Protein AF-A0AB39HQ06-F1 (afdb_monomer_lite)

Organism: NCBI:txid3231488

pLDDT: mean 71.56, std 18.42, range [23.5, 89.12]

InterPro domains:
  IPR003961 Fibronectin type III [cd00063] (43-70)
  IPR013783 Immunoglobulin-like fold [G3DSA:2.60.40.10] (14-76)
  IPR036116 Fibronectin type III superfamily [SSF49265] (37-71)

Foldseek 3Di:
DPPPCQDDQDDWDWDDDQFKIKTFGDDPQFQKKWKDKPNDIDMDRDRMDMDGGHHGPDDIDMDMGTHGVPNPDPPDDD

Secondary structure (DSSP, 8-state):
-----------EEEEEETTEEEEEE--TT-SEEEEEETTEEEEESSSEEEEE-PPTT----EEEEEE-TTTT------

Sequence (78 aa):
MLDLMIPVLANIIVEATPQKVVLGFSDNKYVKYEISIDNQSYSSSDNHIVIDGLMPGTTYKAQVQAYKEGSLYPSNAV

Structure (mmCIF, N/CA/C/O backbone):
data_AF-A0AB39HQ06-F1
#
_entry.id   AF-A0AB39HQ06-F1
#
loop_
_atom_site.group_PDB
_atom_site.id
_atom_site.type_symbol
_atom_site.label_atom_id
_atom_site.label_alt_id
_atom_site.label_comp_id
_atom_site.label_asym_id
_atom_site.label_entity_id
_atom_site.label_seq_id
_atom_site.pdbx_PDB_ins_code
_atom_site.Cartn_x
_atom_site.Cartn_y
_atom_site.Cartn_z
_atom_site.occupancy
_atom_site.B_iso_or_equiv
_atom_site.auth_seq_id
_atom_site.auth_comp_id
_atom_site.auth_asym_id
_atom_site.auth_atom_id
_atom_site.pdbx_PDB_model_num
ATOM 1 N N . MET A 1 1 ? 21.624 15.851 -13.272 1.00 32.16 1 MET A N 1
ATOM 2 C CA . MET A 1 1 ? 20.568 16.125 -12.280 1.00 32.16 1 MET A CA 1
ATOM 3 C C . MET A 1 1 ? 19.538 15.028 -12.465 1.00 32.16 1 MET A C 1
ATOM 5 O O . MET A 1 1 ? 18.953 14.962 -13.536 1.00 32.16 1 MET A O 1
ATOM 9 N N . LEU A 1 2 ? 19.476 14.063 -11.546 1.00 23.50 2 LEU A N 1
ATOM 10 C CA . LEU A 1 2 ? 18.514 12.966 -11.631 1.00 23.50 2 LEU A CA 1
ATOM 11 C C . LEU A 1 2 ? 17.210 13.493 -11.030 1.00 23.50 2 LEU A C 1
ATOM 13 O O . LEU A 1 2 ? 17.107 13.613 -9.812 1.00 23.50 2 LEU A O 1
ATOM 17 N N . ASP A 1 3 ? 16.268 13.888 -11.881 1.00 25.62 3 ASP A N 1
ATOM 18 C CA . ASP A 1 3 ? 14.938 14.279 -11.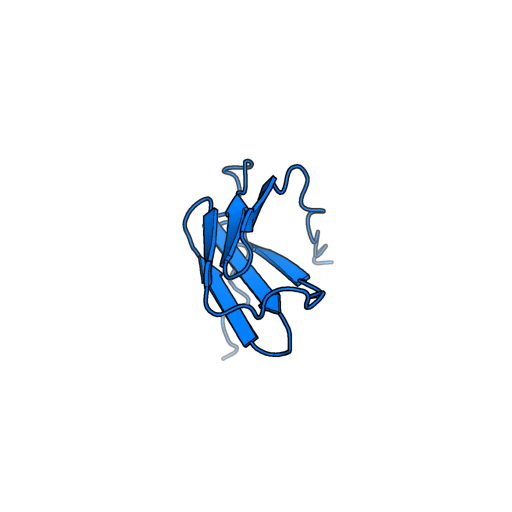426 1.00 25.62 3 ASP A CA 1
ATOM 19 C C . ASP A 1 3 ? 14.220 13.026 -10.928 1.00 25.62 3 ASP A C 1
ATOM 21 O O . ASP A 1 3 ? 13.737 12.198 -11.703 1.00 25.62 3 ASP A O 1
ATOM 25 N N . LEU A 1 4 ? 14.181 12.864 -9.606 1.00 27.14 4 LEU A N 1
ATOM 26 C CA . LEU A 1 4 ? 13.368 11.852 -8.949 1.00 27.14 4 LEU A CA 1
ATOM 27 C C . LEU A 1 4 ? 11.904 12.313 -9.030 1.00 27.14 4 LEU A C 1
ATOM 29 O O . LEU A 1 4 ? 11.347 12.868 -8.084 1.00 27.14 4 LEU A O 1
ATOM 33 N N . MET A 1 5 ? 11.278 12.133 -10.195 1.00 32.53 5 MET A N 1
ATOM 34 C CA . MET A 1 5 ? 9.830 12.261 -10.338 1.00 32.53 5 MET A CA 1
ATOM 35 C C . MET A 1 5 ? 9.191 11.129 -9.531 1.00 32.53 5 MET A C 1
ATOM 37 O O . MET A 1 5 ? 8.966 10.044 -10.061 1.00 32.53 5 MET A O 1
ATOM 41 N N . ILE A 1 6 ? 8.909 11.361 -8.246 1.00 43.16 6 ILE A N 1
ATOM 42 C CA . ILE A 1 6 ? 7.944 10.543 -7.510 1.00 43.16 6 ILE A CA 1
ATOM 43 C C . ILE A 1 6 ? 6.602 10.825 -8.190 1.00 43.16 6 ILE A C 1
ATOM 45 O O . ILE A 1 6 ? 6.099 11.948 -8.082 1.00 43.16 6 ILE A O 1
ATOM 49 N N . PRO A 1 7 ? 6.036 9.885 -8.961 1.00 48.06 7 PRO A N 1
ATOM 50 C CA . PRO A 1 7 ? 4.766 10.150 -9.593 1.00 48.06 7 PRO A CA 1
ATOM 51 C C . PRO A 1 7 ? 3.711 10.228 -8.495 1.00 48.06 7 PRO A C 1
ATOM 53 O O . PRO A 1 7 ? 3.583 9.314 -7.680 1.00 48.06 7 PRO A O 1
ATOM 56 N N . VAL A 1 8 ? 2.941 11.316 -8.482 1.00 50.88 8 VAL A N 1
ATOM 57 C CA . VAL A 1 8 ? 1.684 11.342 -7.736 1.00 50.88 8 VAL A CA 1
ATOM 58 C C . VAL A 1 8 ? 0.838 10.201 -8.285 1.00 50.88 8 VAL A C 1
ATOM 60 O O . VAL A 1 8 ? 0.488 10.191 -9.468 1.00 50.88 8 VAL A O 1
ATOM 63 N N . LEU A 1 9 ? 0.552 9.213 -7.440 1.00 59.03 9 LEU A N 1
ATOM 64 C CA . LEU A 1 9 ? -0.363 8.139 -7.785 1.00 59.03 9 LEU A CA 1
ATOM 65 C C . LEU A 1 9 ? -1.759 8.735 -7.948 1.00 59.03 9 LEU A C 1
ATOM 67 O O . LEU A 1 9 ? -2.436 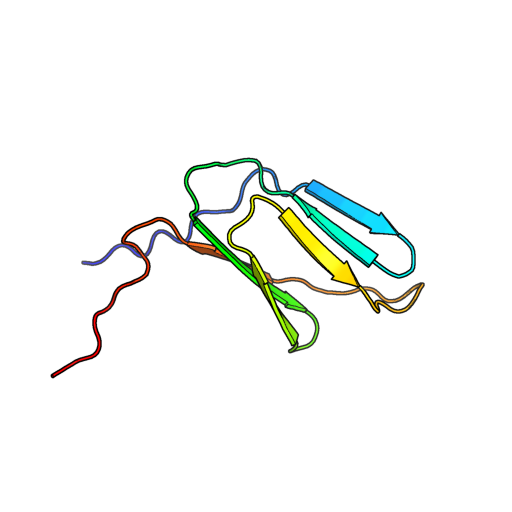9.050 -6.973 1.00 59.03 9 LEU A O 1
ATOM 71 N N . ALA A 1 10 ? -2.177 8.919 -9.195 1.00 54.66 10 ALA A N 1
ATOM 72 C CA . ALA A 1 10 ? -3.567 9.174 -9.523 1.00 54.66 10 ALA A CA 1
ATOM 73 C C . ALA A 1 10 ? -4.316 7.833 -9.579 1.00 54.66 10 ALA A C 1
ATOM 75 O O . ALA A 1 10 ? -3.764 6.841 -10.052 1.00 54.66 10 ALA A O 1
ATOM 76 N N . ASN A 1 11 ? -5.581 7.826 -9.146 1.00 67.06 11 ASN A N 1
ATOM 77 C CA . ASN A 1 11 ? -6.513 6.696 -9.291 1.00 67.06 11 ASN A CA 1
ATOM 78 C C . ASN A 1 11 ? -6.190 5.453 -8.434 1.00 67.06 11 ASN A C 1
ATOM 80 O O . ASN A 1 11 ? -6.224 4.326 -8.928 1.00 67.06 11 ASN A O 1
ATOM 84 N N . ILE A 1 12 ? -5.904 5.648 -7.141 1.00 71.25 12 ILE A N 1
ATOM 85 C CA . ILE A 1 12 ? -5.928 4.547 -6.166 1.00 71.25 12 ILE A CA 1
ATOM 86 C C . ILE A 1 12 ? -7.389 4.250 -5.816 1.00 71.25 12 ILE A C 1
ATOM 88 O O . ILE A 1 12 ? -8.106 5.133 -5.341 1.00 71.25 12 ILE A O 1
ATOM 92 N N . ILE A 1 13 ? -7.820 3.011 -6.036 1.00 78.50 13 ILE A N 1
ATOM 93 C CA . ILE A 1 13 ? -9.136 2.520 -5.614 1.00 78.50 13 ILE A CA 1
ATOM 94 C C . ILE A 1 13 ? -8.961 1.844 -4.259 1.00 78.50 13 ILE A C 1
ATOM 96 O O . ILE A 1 13 ? -8.081 1.001 -4.104 1.00 78.50 13 ILE A O 1
ATOM 100 N N . VAL A 1 14 ? -9.783 2.220 -3.280 1.00 80.62 14 VAL A N 1
ATOM 101 C CA . VAL A 1 14 ? -9.742 1.650 -1.930 1.00 80.62 14 VAL A CA 1
ATOM 102 C C . VAL A 1 14 ? -11.059 0.946 -1.654 1.00 80.62 14 VAL A C 1
ATOM 104 O O . VAL A 1 14 ? -12.101 1.591 -1.555 1.00 80.62 14 VAL A O 1
ATOM 107 N N . GLU A 1 15 ? -11.002 -0.370 -1.488 1.00 81.44 15 GLU A N 1
ATOM 108 C CA . GLU A 1 15 ? -12.140 -1.174 -1.052 1.00 81.44 15 GLU A CA 1
ATOM 109 C C . GLU A 1 15 ? -11.854 -1.729 0.340 1.00 81.44 15 GLU A C 1
ATOM 111 O O . GLU A 1 15 ? -10.992 -2.588 0.522 1.00 81.44 15 GLU A O 1
ATOM 116 N N . ALA A 1 16 ? -12.567 -1.218 1.342 1.00 77.12 16 ALA A N 1
ATOM 117 C CA . ALA A 1 16 ? -12.385 -1.616 2.729 1.00 77.12 16 ALA A CA 1
ATOM 118 C C . ALA A 1 16 ? -13.542 -2.498 3.210 1.00 77.12 16 ALA A C 1
ATOM 120 O O . ALA A 1 16 ? -14.717 -2.202 3.000 1.00 77.12 16 ALA A O 1
ATOM 121 N N . THR A 1 17 ? -13.197 -3.558 3.928 1.00 80.12 17 THR A N 1
ATOM 122 C CA . THR A 1 17 ? -14.095 -4.279 4.835 1.00 80.12 17 THR A CA 1
ATOM 123 C C . THR A 1 17 ? -13.575 -4.113 6.267 1.00 80.12 17 THR A C 1
ATOM 125 O O . THR A 1 17 ? -12.466 -3.607 6.445 1.00 80.12 17 THR A O 1
ATOM 128 N N . PRO A 1 18 ? -14.303 -4.563 7.308 1.00 77.50 18 PRO A N 1
ATOM 129 C CA . PRO A 1 18 ? -13.849 -4.401 8.688 1.00 77.50 18 PRO A CA 1
ATOM 130 C C . PRO A 1 18 ? -12.461 -4.983 8.994 1.00 77.50 18 PRO A C 1
ATOM 132 O O . PRO A 1 18 ? -11.842 -4.539 9.950 1.00 77.50 18 PRO A O 1
ATOM 135 N N . GLN A 1 19 ? -11.991 -5.971 8.222 1.00 83.38 19 GLN A N 1
ATOM 136 C CA . GLN A 1 19 ? -10.726 -6.674 8.487 1.00 83.38 19 GLN A CA 1
ATOM 137 C C . GLN A 1 19 ? -9.719 -6.622 7.337 1.00 83.38 19 GLN A C 1
ATOM 139 O O . GLN A 1 19 ? -8.601 -7.113 7.483 1.00 83.38 19 GLN A O 1
ATOM 144 N N . LYS A 1 20 ? -10.105 -6.042 6.197 1.00 85.19 20 LYS A N 1
ATOM 145 C CA . LYS A 1 20 ? -9.265 -6.025 5.002 1.00 85.19 20 LYS A CA 1
ATOM 146 C C . LYS A 1 20 ? -9.408 -4.745 4.223 1.00 85.19 20 LYS A C 1
ATOM 148 O O . LYS A 1 20 ? -10.504 -4.191 4.153 1.00 85.19 20 LYS A O 1
ATOM 153 N N . VAL A 1 21 ? -8.337 -4.348 3.564 1.00 84.50 21 VAL A N 1
ATOM 154 C CA . VAL A 1 21 ? -8.351 -3.314 2.539 1.00 84.50 21 VAL A CA 1
ATOM 155 C C . VAL A 1 21 ? -7.742 -3.886 1.270 1.00 84.50 21 VAL A C 1
ATOM 157 O O . VAL A 1 21 ? -6.684 -4.509 1.302 1.00 84.50 21 VAL A O 1
ATOM 160 N N . VAL A 1 22 ? -8.412 -3.656 0.147 1.00 85.38 22 VAL A N 1
ATOM 161 C CA . VAL A 1 22 ? -7.858 -3.873 -1.185 1.00 85.38 22 VAL A CA 1
ATOM 162 C C . VAL A 1 22 ? -7.511 -2.510 -1.764 1.00 85.38 22 VAL A C 1
ATOM 164 O O . VAL A 1 22 ? -8.363 -1.622 -1.830 1.00 85.38 22 VAL A O 1
ATOM 167 N N . LEU A 1 23 ? -6.253 -2.344 -2.162 1.00 84.06 23 LEU A N 1
ATOM 168 C CA . LEU A 1 23 ? -5.796 -1.177 -2.909 1.00 84.06 23 LEU A CA 1
ATOM 169 C C . LEU A 1 23 ? -5.621 -1.589 -4.367 1.00 84.06 23 LEU A C 1
ATOM 171 O O . LEU A 1 23 ? -4.831 -2.484 -4.657 1.00 84.06 23 LEU A O 1
ATOM 175 N N . GLY A 1 24 ? -6.368 -0.956 -5.266 1.00 82.06 24 GLY A N 1
ATOM 176 C CA . GLY A 1 24 ? -6.268 -1.141 -6.712 1.00 82.06 24 GLY A CA 1
ATOM 177 C C . GLY A 1 24 ? -5.534 0.018 -7.384 1.00 82.06 24 GLY A C 1
ATOM 178 O O . GLY A 1 24 ? -5.713 1.180 -7.010 1.00 82.06 24 GLY A O 1
ATOM 179 N N . PHE A 1 25 ? -4.743 -0.299 -8.405 1.00 81.69 25 PHE A N 1
ATOM 180 C CA . PHE A 1 25 ? -3.933 0.634 -9.180 1.00 81.69 25 PHE A CA 1
ATOM 181 C C . PHE A 1 25 ? -4.295 0.519 -10.664 1.00 81.69 25 PHE A C 1
ATOM 183 O O . PHE A 1 25 ? -4.214 -0.554 -11.252 1.00 81.69 25 PHE A O 1
ATOM 190 N N . SER A 1 26 ? -4.707 1.622 -11.292 1.00 74.31 26 SER A N 1
ATOM 191 C CA . SER A 1 26 ? -5.200 1.592 -12.679 1.00 74.31 26 SER A CA 1
ATOM 192 C C . SER A 1 26 ? -4.157 1.974 -13.737 1.00 74.31 26 SER A C 1
ATOM 194 O O . SER A 1 26 ? -4.460 1.937 -14.928 1.00 74.31 26 SER A O 1
ATOM 196 N N . ASP A 1 27 ? -2.968 2.432 -13.334 1.00 71.12 27 ASP A N 1
ATOM 197 C CA . ASP A 1 27 ? -1.913 2.844 -14.266 1.00 71.12 27 ASP A CA 1
ATOM 198 C C . ASP A 1 27 ? -0.908 1.705 -14.477 1.00 71.12 27 ASP A C 1
ATOM 200 O O . ASP A 1 27 ? -0.100 1.401 -13.601 1.00 71.12 27 ASP A O 1
ATOM 204 N N . ASN A 1 28 ? -0.926 1.118 -15.673 1.00 68.94 28 ASN A N 1
ATOM 205 C CA . ASN A 1 28 ? -0.081 -0.020 -16.053 1.00 68.94 28 ASN A CA 1
ATOM 206 C C . ASN A 1 28 ? 1.390 0.360 -16.307 1.00 68.94 28 ASN A C 1
ATOM 208 O O . ASN A 1 28 ? 2.170 -0.460 -16.780 1.00 68.94 28 ASN A O 1
ATOM 212 N N . LYS A 1 29 ? 1.784 1.613 -16.055 1.00 73.81 29 LYS A N 1
ATOM 213 C CA . LYS A 1 29 ? 3.178 2.063 -16.205 1.00 73.81 29 LYS A CA 1
ATOM 214 C C . LYS A 1 29 ? 4.089 1.595 -15.071 1.00 73.81 29 LYS A C 1
ATOM 216 O O . LYS A 1 29 ? 5.301 1.778 -15.175 1.00 73.81 29 LYS A O 1
ATOM 221 N N . TYR A 1 30 ? 3.528 1.078 -13.981 1.00 77.62 30 TYR A N 1
ATOM 222 C CA . TYR A 1 30 ? 4.280 0.622 -12.816 1.00 77.62 30 TYR A CA 1
ATOM 223 C C . TYR A 1 30 ? 4.368 -0.900 -12.796 1.00 77.62 30 TYR A C 1
ATOM 225 O O . TYR A 1 30 ? 3.434 -1.592 -13.180 1.00 77.62 30 TYR A O 1
ATOM 233 N N . VAL A 1 31 ? 5.507 -1.400 -12.330 1.00 76.69 31 VAL A N 1
ATOM 234 C CA . VAL A 1 31 ? 5.821 -2.835 -12.228 1.00 76.69 31 VAL A CA 1
ATOM 235 C C . VAL A 1 31 ? 5.869 -3.323 -10.782 1.00 76.69 31 VAL A C 1
ATOM 237 O O . VAL A 1 31 ? 5.979 -4.521 -10.522 1.00 76.69 31 VAL A O 1
ATOM 240 N N . LYS A 1 32 ? 5.851 -2.389 -9.825 1.00 80.56 32 LYS A N 1
ATOM 241 C CA . LYS A 1 32 ? 5.864 -2.689 -8.398 1.00 80.56 32 LYS A CA 1
ATOM 242 C C . LYS A 1 32 ? 5.234 -1.555 -7.600 1.00 80.56 32 LYS A C 1
ATOM 244 O O . LYS A 1 32 ? 5.448 -0.382 -7.910 1.00 80.56 32 LYS A O 1
ATOM 249 N N . TYR A 1 33 ? 4.542 -1.927 -6.534 1.00 82.31 33 TYR A N 1
ATOM 250 C CA . TYR A 1 33 ? 4.016 -1.046 -5.504 1.00 82.31 33 TYR A CA 1
ATOM 251 C C . TYR A 1 33 ? 4.538 -1.490 -4.139 1.00 82.31 33 TYR A C 1
ATOM 253 O O . TYR A 1 33 ? 4.595 -2.687 -3.857 1.00 82.31 33 TYR A O 1
ATOM 261 N N . GLU A 1 34 ? 4.905 -0.532 -3.295 1.00 85.75 34 GLU A N 1
ATOM 262 C CA . GLU A 1 34 ? 5.215 -0.729 -1.880 1.00 85.75 34 GLU A CA 1
ATOM 263 C C . GLU A 1 34 ? 4.267 0.122 -1.039 1.00 85.75 34 GLU A C 1
ATOM 265 O O . GLU A 1 34 ? 4.046 1.298 -1.325 1.00 85.75 34 GLU A O 1
ATOM 270 N N . ILE A 1 35 ? 3.659 -0.496 -0.032 1.00 83.06 35 ILE A N 1
ATOM 271 C CA . ILE A 1 35 ? 2.675 0.120 0.847 1.00 83.06 35 ILE A CA 1
ATOM 272 C C . ILE A 1 35 ? 3.173 -0.021 2.280 1.00 83.06 35 ILE A C 1
ATOM 274 O O . ILE A 1 35 ? 3.495 -1.126 2.705 1.00 83.06 35 ILE A O 1
ATOM 278 N N . SER A 1 36 ? 3.198 1.072 3.036 1.00 83.38 36 SER A N 1
ATOM 279 C CA . SER A 1 36 ? 3.518 1.057 4.465 1.00 83.38 36 SER A CA 1
ATOM 280 C C . SER A 1 36 ? 2.301 1.449 5.297 1.00 83.38 36 SER A C 1
ATOM 282 O O . SER A 1 36 ? 1.715 2.507 5.055 1.00 83.38 36 SER A O 1
ATOM 284 N N . ILE A 1 37 ? 1.927 0.599 6.259 1.00 81.06 37 ILE A N 1
ATOM 285 C CA . ILE A 1 37 ? 0.856 0.812 7.244 1.00 81.06 37 ILE A CA 1
ATOM 286 C C . ILE A 1 37 ? 1.390 0.409 8.617 1.00 81.06 37 ILE A C 1
ATOM 288 O O . ILE A 1 37 ? 1.839 -0.720 8.774 1.00 81.06 37 ILE A O 1
ATOM 292 N N . ASP A 1 38 ? 1.346 1.308 9.605 1.00 79.50 38 ASP A N 1
ATOM 293 C CA . ASP A 1 38 ? 1.775 1.047 10.992 1.00 79.50 38 ASP A CA 1
ATOM 294 C C . ASP A 1 38 ? 3.119 0.292 11.098 1.00 79.50 38 ASP A C 1
ATOM 296 O O . ASP A 1 38 ? 3.262 -0.694 11.818 1.00 79.50 38 ASP A O 1
ATOM 300 N N . ASN A 1 39 ? 4.122 0.757 10.343 1.00 78.44 39 ASN A N 1
ATOM 301 C CA . ASN A 1 39 ? 5.464 0.166 10.218 1.00 78.44 39 ASN A CA 1
ATOM 302 C C . ASN A 1 39 ? 5.529 -1.234 9.578 1.00 78.44 39 ASN A C 1
ATOM 304 O O . ASN A 1 39 ? 6.614 -1.811 9.491 1.00 78.44 39 ASN A O 1
ATOM 308 N N . GLN A 1 40 ? 4.420 -1.779 9.085 1.00 83.19 40 GLN A N 1
ATOM 309 C CA . GLN A 1 40 ? 4.413 -2.967 8.239 1.00 83.19 40 GLN A CA 1
ATOM 310 C C . GLN A 1 40 ? 4.472 -2.568 6.771 1.00 83.19 40 GLN A C 1
ATOM 312 O O . GLN A 1 40 ? 3.747 -1.681 6.324 1.00 83.19 40 GLN A O 1
ATOM 317 N N . SER A 1 41 ? 5.348 -3.236 6.023 1.00 87.06 41 SER A N 1
ATOM 318 C CA . SER A 1 41 ? 5.515 -3.019 4.587 1.00 87.06 41 SER A CA 1
ATOM 319 C C . SER A 1 41 ? 4.910 -4.174 3.801 1.00 87.06 41 SER A C 1
ATOM 321 O O . SER A 1 41 ? 5.150 -5.341 4.108 1.00 87.06 41 SER A O 1
ATOM 323 N N . TYR A 1 42 ? 4.163 -3.829 2.765 1.00 86.56 42 TYR A N 1
ATOM 324 C CA . TYR A 1 42 ? 3.514 -4.739 1.836 1.00 86.56 42 TYR A CA 1
ATOM 325 C C . TYR A 1 42 ? 3.996 -4.405 0.426 1.00 86.56 42 TYR A C 1
ATOM 327 O O . TYR A 1 42 ? 4.186 -3.234 0.101 1.00 86.56 42 TYR A O 1
ATOM 335 N N . SER A 1 43 ? 4.186 -5.408 -0.427 1.00 87.69 43 SER A N 1
ATOM 336 C CA . SER A 1 43 ? 4.594 -5.181 -1.814 1.00 87.69 43 SER A CA 1
ATOM 337 C C . SER A 1 43 ? 3.803 -6.044 -2.777 1.00 87.69 43 SER A C 1
ATOM 339 O O . SER A 1 43 ? 3.547 -7.209 -2.479 1.00 87.69 43 SER A O 1
ATOM 341 N N . SER A 1 44 ? 3.485 -5.496 -3.945 1.00 85.38 44 SER A N 1
ATOM 342 C CA . SER A 1 44 ? 2.846 -6.233 -5.034 1.00 85.38 44 SER A CA 1
ATOM 343 C C . SER A 1 44 ? 3.425 -5.804 -6.377 1.00 85.38 44 SER A C 1
ATOM 345 O O . SER A 1 44 ? 3.727 -4.627 -6.578 1.00 85.38 44 SER A O 1
ATOM 347 N N . SER A 1 45 ? 3.588 -6.764 -7.285 1.00 85.00 45 SER A N 1
ATOM 348 C CA . SER A 1 45 ? 3.850 -6.506 -8.708 1.00 85.00 45 SER A CA 1
ATOM 349 C C . SER A 1 45 ? 2.577 -6.561 -9.549 1.00 85.00 45 SER A C 1
ATOM 351 O O . SER A 1 45 ? 2.610 -6.207 -10.725 1.00 85.00 45 SER A O 1
ATOM 353 N N . ASP A 1 46 ? 1.459 -6.959 -8.944 1.00 84.94 46 ASP A N 1
ATOM 354 C CA . ASP A 1 46 ? 0.150 -6.869 -9.564 1.00 84.94 46 ASP A CA 1
ATOM 355 C C . ASP A 1 46 ? -0.395 -5.441 -9.465 1.00 84.94 46 ASP A C 1
ATOM 357 O O . ASP A 1 46 ? 0.065 -4.595 -8.694 1.00 84.94 46 ASP A O 1
ATOM 361 N N . ASN A 1 47 ? -1.457 -5.186 -10.221 1.00 84.31 47 ASN A N 1
ATOM 362 C CA . ASN A 1 47 ? -2.208 -3.935 -10.188 1.00 84.31 47 ASN A CA 1
ATOM 363 C C . ASN A 1 47 ? -3.105 -3.789 -8.945 1.00 84.31 47 ASN A C 1
ATOM 365 O O . ASN A 1 47 ? -3.956 -2.904 -8.896 1.00 84.31 47 ASN A O 1
ATOM 369 N N . HIS A 1 48 ? -2.956 -4.661 -7.952 1.00 85.69 48 HIS A N 1
ATOM 370 C CA . HIS A 1 48 ? -3.663 -4.566 -6.689 1.00 85.69 48 HIS A CA 1
ATOM 371 C C . HIS A 1 48 ? -2.844 -5.186 -5.556 1.00 85.69 48 HIS A C 1
ATOM 373 O O . HIS A 1 48 ? -1.909 -5.960 -5.776 1.00 85.69 48 HIS A O 1
ATOM 379 N N . ILE A 1 49 ? -3.214 -4.845 -4.327 1.00 88.00 49 ILE A N 1
ATOM 380 C CA . ILE A 1 49 ? -2.699 -5.482 -3.121 1.00 88.00 49 ILE A CA 1
ATOM 381 C C . ILE A 1 49 ? -3.819 -5.667 -2.103 1.00 88.00 49 ILE A C 1
ATOM 383 O O . ILE A 1 49 ? -4.673 -4.795 -1.932 1.00 88.00 49 ILE A O 1
ATOM 387 N N . VAL A 1 50 ? -3.808 -6.817 -1.435 1.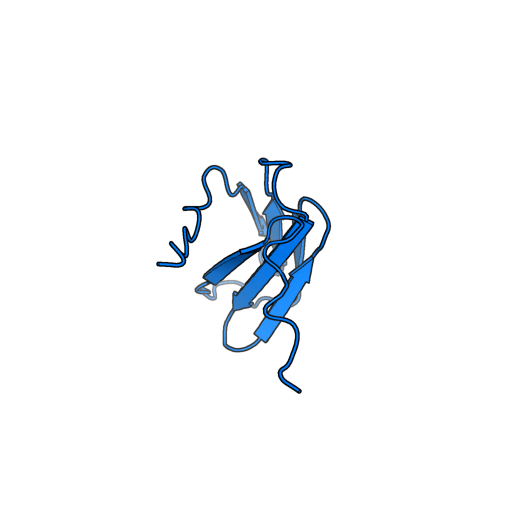00 89.12 50 VAL A N 1
ATOM 388 C CA . VAL A 1 50 ? -4.726 -7.136 -0.340 1.00 89.12 50 VAL A CA 1
ATOM 389 C C . VAL A 1 50 ? -3.963 -7.020 0.971 1.00 89.12 50 VAL A C 1
ATOM 391 O O . VAL A 1 50 ? -2.906 -7.627 1.135 1.00 89.12 50 VAL A O 1
ATOM 394 N N . ILE A 1 51 ? -4.504 -6.231 1.893 1.00 87.19 51 ILE A N 1
ATOM 395 C CA . ILE A 1 51 ? -3.985 -6.055 3.246 1.00 87.19 51 ILE A CA 1
ATOM 396 C C . ILE A 1 51 ? -5.054 -6.572 4.204 1.00 87.19 51 ILE A C 1
ATOM 398 O O . ILE A 1 51 ? -6.100 -5.943 4.364 1.00 87.19 51 ILE A O 1
ATOM 402 N N . ASP A 1 52 ? -4.795 -7.733 4.797 1.00 88.56 52 ASP A N 1
ATOM 403 C CA . ASP A 1 52 ? -5.677 -8.420 5.746 1.00 88.56 52 ASP A CA 1
ATOM 404 C C . ASP A 1 52 ? -5.227 -8.207 7.202 1.00 88.56 52 ASP A C 1
ATOM 406 O O . ASP A 1 52 ? -4.154 -7.671 7.476 1.00 88.56 52 ASP A O 1
ATOM 410 N N . GLY A 1 53 ? -6.052 -8.657 8.152 1.00 85.62 53 GLY A N 1
ATOM 411 C CA . GLY A 1 53 ? -5.729 -8.632 9.582 1.00 85.62 53 GLY A CA 1
ATOM 412 C C . GLY A 1 53 ? -5.908 -7.263 10.238 1.00 85.62 53 GLY A C 1
ATOM 413 O O . GLY A 1 53 ? -5.399 -7.031 11.334 1.00 85.62 53 GLY A O 1
ATOM 414 N N . LEU A 1 54 ? -6.637 -6.357 9.585 1.00 85.75 54 LEU A N 1
ATOM 415 C CA . LEU A 1 54 ? -6.947 -5.041 10.131 1.00 85.75 54 LEU A CA 1
ATOM 416 C C . LEU A 1 54 ? -7.983 -5.156 11.251 1.00 85.75 54 LEU A C 1
ATOM 418 O O . LEU A 1 54 ? -8.872 -6.011 11.227 1.00 85.75 54 LEU A O 1
ATOM 422 N N . MET A 1 55 ? -7.879 -4.277 12.245 1.00 84.06 55 MET A N 1
ATOM 423 C CA . MET A 1 55 ? -8.827 -4.248 13.353 1.00 84.06 55 MET A CA 1
ATOM 424 C C . MET A 1 55 ? -10.051 -3.396 12.982 1.00 84.06 55 MET A C 1
ATOM 426 O O . MET A 1 55 ? -9.889 -2.237 12.582 1.00 84.06 55 MET A O 1
ATOM 430 N N . PRO A 1 56 ? -11.281 -3.919 13.151 1.00 84.31 56 PRO A N 1
ATOM 431 C CA . PRO A 1 56 ? -12.495 -3.151 12.910 1.00 84.31 56 PRO A CA 1
ATOM 432 C C . PRO A 1 56 ? -12.538 -1.860 13.730 1.00 84.31 56 PRO A C 1
ATOM 434 O O . PRO A 1 56 ? -12.305 -1.873 14.937 1.00 84.31 56 PRO A O 1
ATOM 437 N N . GLY A 1 57 ? -12.888 -0.748 13.081 1.00 79.25 57 GLY A N 1
ATOM 438 C CA . GLY A 1 57 ? -13.007 0.560 13.735 1.00 79.25 57 GLY A CA 1
ATOM 439 C C . GLY A 1 57 ? -11.681 1.297 13.955 1.00 79.25 57 GLY A C 1
ATOM 440 O O . GLY A 1 57 ? -11.701 2.402 14.493 1.00 79.25 57 GLY A O 1
ATOM 441 N N . THR A 1 58 ? -10.551 0.733 13.520 1.00 79.25 58 THR A N 1
ATOM 442 C CA . THR A 1 58 ? -9.244 1.396 13.584 1.00 79.25 58 THR A CA 1
ATOM 443 C C . THR A 1 58 ? -8.958 2.161 12.292 1.00 79.25 58 THR A C 1
ATOM 445 O O . THR A 1 58 ? -9.110 1.639 11.187 1.00 79.25 58 THR A O 1
ATOM 448 N N . THR A 1 59 ? -8.522 3.414 12.428 1.00 82.25 59 THR A N 1
ATOM 449 C CA . THR A 1 59 ? -8.067 4.238 11.302 1.00 82.25 59 THR A CA 1
ATOM 450 C C . THR A 1 59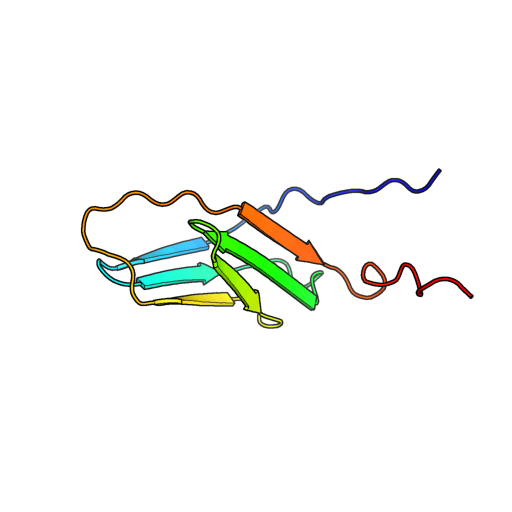 ? -6.583 4.008 11.056 1.00 82.25 59 THR A C 1
ATOM 452 O O . THR A 1 59 ? -5.766 4.263 11.938 1.00 82.25 59 THR A O 1
ATOM 455 N N . TYR A 1 60 ? -6.239 3.622 9.832 1.00 79.25 60 TYR A N 1
ATOM 456 C CA . TYR A 1 60 ? -4.864 3.402 9.393 1.00 79.25 60 TYR A CA 1
ATOM 457 C C . TYR A 1 60 ? -4.402 4.515 8.451 1.00 79.25 60 TYR A C 1
ATOM 459 O O . TYR A 1 60 ? -5.186 5.043 7.658 1.00 79.25 60 TYR A O 1
ATOM 467 N N . LYS A 1 61 ? -3.113 4.862 8.510 1.00 81.31 61 LYS A N 1
ATOM 468 C CA . LYS A 1 61 ? -2.464 5.715 7.506 1.00 81.31 61 LYS A CA 1
ATOM 469 C C . LYS A 1 61 ? -1.595 4.841 6.615 1.00 81.31 61 LYS A C 1
ATOM 471 O O . LYS A 1 61 ? -0.713 4.155 7.118 1.00 81.31 61 LYS A O 1
ATOM 476 N N . ALA A 1 62 ? -1.837 4.904 5.311 1.00 78.81 62 ALA A N 1
ATOM 477 C CA . ALA A 1 62 ? -1.043 4.199 4.318 1.00 78.81 62 ALA A CA 1
ATOM 478 C C . ALA A 1 62 ? -0.172 5.181 3.532 1.00 78.81 62 ALA A C 1
ATOM 480 O O . ALA A 1 62 ? -0.641 6.242 3.113 1.00 78.81 62 ALA A O 1
ATOM 481 N N . GLN A 1 63 ? 1.084 4.813 3.306 1.00 82.75 63 GLN A N 1
ATOM 482 C CA . GLN A 1 63 ? 1.939 5.443 2.304 1.00 82.75 63 GLN A CA 1
ATOM 483 C C . GLN A 1 63 ? 2.118 4.466 1.155 1.00 82.75 63 GLN A C 1
ATOM 485 O O . GLN A 1 63 ? 2.414 3.303 1.403 1.00 82.75 63 GLN A O 1
ATOM 490 N N . VAL A 1 64 ? 1.930 4.928 -0.079 1.00 81.00 64 VAL A N 1
ATOM 491 C CA . VAL A 1 64 ? 2.077 4.097 -1.276 1.00 81.00 64 VAL A CA 1
ATOM 492 C C . VAL A 1 64 ? 3.181 4.675 -2.145 1.00 81.00 64 VAL A C 1
ATOM 494 O O . VAL A 1 64 ? 3.153 5.856 -2.492 1.00 81.00 64 VAL A O 1
ATOM 497 N N . GLN A 1 65 ? 4.127 3.827 -2.519 1.00 82.44 65 GLN A N 1
ATOM 498 C CA . GLN A 1 65 ? 5.190 4.122 -3.462 1.00 82.44 65 GLN A CA 1
ATOM 499 C C . GLN A 1 65 ? 5.070 3.184 -4.661 1.00 82.44 65 GLN A C 1
ATOM 501 O O . GLN A 1 65 ? 4.822 1.993 -4.500 1.00 82.44 65 GLN A O 1
ATOM 506 N N . ALA A 1 66 ? 5.229 3.716 -5.870 1.00 77.50 66 ALA A N 1
ATOM 507 C CA . ALA A 1 66 ? 5.162 2.935 -7.098 1.00 77.50 66 ALA A CA 1
ATOM 508 C C . ALA A 1 66 ? 6.449 3.071 -7.904 1.00 77.50 66 ALA A C 1
ATOM 510 O O . ALA A 1 66 ? 7.062 4.139 -7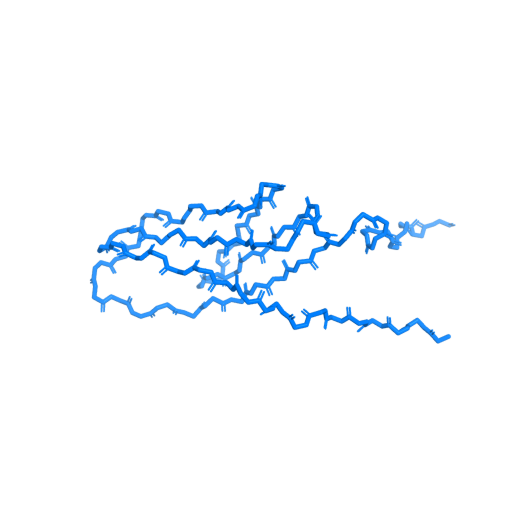.954 1.00 77.50 66 ALA A O 1
ATOM 511 N N . TYR A 1 67 ? 6.829 1.985 -8.565 1.00 78.12 67 TYR A N 1
ATOM 512 C CA . TYR A 1 67 ? 8.083 1.862 -9.289 1.00 78.12 67 TYR A CA 1
ATOM 513 C C . TYR A 1 67 ? 7.799 1.471 -10.729 1.00 78.12 67 TYR A C 1
ATOM 515 O O . TYR A 1 67 ? 7.007 0.567 -10.994 1.00 78.12 67 TYR A O 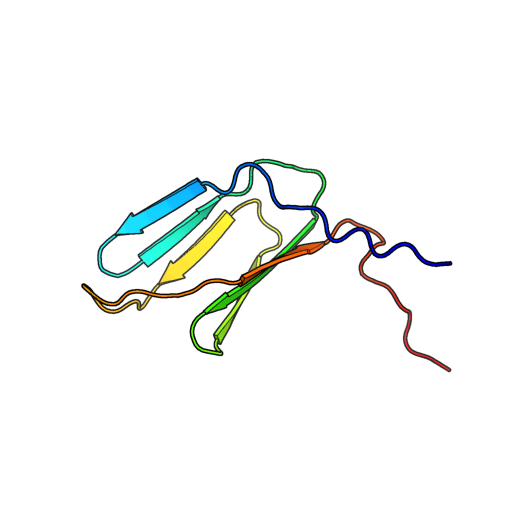1
ATOM 523 N N . LYS A 1 68 ? 8.456 2.149 -11.668 1.00 77.88 68 LYS A N 1
ATOM 524 C CA . LYS A 1 68 ? 8.448 1.771 -13.083 1.00 77.88 68 LYS A CA 1
ATOM 525 C C . LYS A 1 68 ? 9.622 0.852 -13.385 1.00 77.88 68 LYS A C 1
ATOM 527 O O . LYS A 1 68 ? 10.642 0.882 -12.690 1.00 77.88 68 LYS A O 1
ATOM 532 N N . GLU A 1 69 ? 9.492 0.077 -14.453 1.00 68.50 69 GLU A N 1
ATOM 533 C CA . GLU A 1 69 ? 10.601 -0.702 -14.995 1.00 68.50 69 GLU A CA 1
ATOM 534 C C . GLU A 1 69 ? 11.799 0.225 -15.273 1.00 68.50 69 GLU A C 1
ATOM 536 O O . GLU A 1 69 ? 11.636 1.339 -15.772 1.00 68.50 69 GLU A O 1
ATOM 541 N N . GLY A 1 70 ? 12.999 -0.176 -14.850 1.00 62.91 70 GLY A N 1
ATOM 542 C CA . GLY A 1 70 ? 14.214 0.640 -14.973 1.00 62.91 70 GLY A CA 1
ATOM 543 C C . GLY A 1 70 ? 14.395 1.752 -13.927 1.00 62.91 70 GLY A C 1
ATOM 544 O O . GLY A 1 70 ? 15.505 2.250 -13.782 1.00 62.91 70 GLY A O 1
ATOM 545 N N . SER A 1 71 ? 13.373 2.099 -13.131 1.00 61.44 71 SER A N 1
ATOM 546 C CA . SER A 1 71 ? 13.529 3.027 -11.985 1.00 61.44 71 SER A CA 1
ATOM 547 C C . SER A 1 71 ? 14.079 2.340 -10.725 1.00 61.44 71 SER A C 1
ATOM 549 O O . SER A 1 71 ? 14.358 2.999 -9.728 1.00 61.44 71 SER A O 1
ATOM 551 N N . LEU A 1 72 ? 14.220 1.010 -10.765 1.00 53.75 72 LEU A N 1
ATOM 552 C CA . LEU A 1 72 ? 14.625 0.158 -9.641 1.00 53.75 72 LEU A CA 1
ATOM 553 C C . LEU A 1 72 ? 16.148 -0.013 -9.482 1.00 53.75 72 LEU A C 1
ATOM 555 O O . LEU A 1 72 ? 16.571 -0.752 -8.600 1.00 53.75 72 LEU A O 1
ATOM 559 N N . TYR A 1 73 ? 16.978 0.667 -10.280 1.00 42.22 73 TYR A N 1
ATOM 560 C CA . TYR A 1 73 ? 18.435 0.534 -10.187 1.00 42.22 73 TYR A CA 1
ATOM 561 C C . TYR A 1 73 ? 19.141 1.887 -9.988 1.00 42.22 73 TYR A C 1
ATOM 563 O O . TYR A 1 73 ? 19.486 2.545 -10.966 1.00 42.22 73 TYR A O 1
ATOM 571 N N . PRO A 1 74 ? 19.544 2.261 -8.764 1.00 39.34 74 PRO A N 1
ATOM 572 C CA . PRO A 1 74 ? 20.954 2.461 -8.517 1.00 39.34 74 PRO A CA 1
ATOM 573 C C . PRO A 1 74 ? 21.558 1.063 -8.346 1.00 39.34 74 PRO A C 1
ATOM 575 O O . PRO A 1 74 ? 21.356 0.408 -7.325 1.00 39.34 74 PRO A O 1
ATOM 578 N N . SER A 1 75 ? 22.247 0.559 -9.372 1.00 36.16 75 SER A N 1
ATOM 579 C CA . SER A 1 75 ? 23.129 -0.591 -9.183 1.00 36.16 75 SER A CA 1
ATOM 580 C C . SER A 1 75 ? 24.026 -0.290 -7.986 1.00 36.16 75 SER A C 1
ATOM 582 O O . SER A 1 75 ? 24.661 0.768 -7.957 1.00 36.16 75 SER A O 1
ATOM 584 N N . ASN A 1 76 ? 24.043 -1.189 -7.004 1.00 33.19 76 ASN A N 1
ATOM 585 C CA . ASN A 1 76 ? 24.996 -1.137 -5.908 1.00 33.19 76 ASN A CA 1
ATOM 586 C C . ASN A 1 76 ? 26.391 -0.803 -6.446 1.00 33.19 76 ASN A C 1
ATOM 588 O O . ASN A 1 76 ? 26.844 -1.381 -7.434 1.00 33.19 76 ASN A O 1
ATOM 592 N N . ALA A 1 77 ? 27.019 0.154 -5.774 1.00 33.81 77 ALA A N 1
ATOM 593 C CA . ALA A 1 77 ? 28.416 0.498 -5.918 1.00 33.81 77 ALA A CA 1
ATOM 594 C C . ALA A 1 77 ? 29.313 -0.752 -5.900 1.00 33.81 77 ALA A C 1
ATOM 596 O O . ALA A 1 77 ? 29.192 -1.574 -4.990 1.00 33.81 77 ALA A O 1
ATOM 597 N N . VAL A 1 78 ? 30.232 -0.823 -6.868 1.00 34.97 78 VAL A N 1
ATOM 598 C CA . VAL A 1 78 ? 31.629 -1.260 -6.702 1.00 34.97 78 VAL A CA 1
ATOM 599 C C . VAL A 1 78 ? 32.489 -0.333 -7.550 1.00 34.97 78 VAL A C 1
ATOM 601 O O . VAL A 1 78 ? 32.114 -0.118 -8.724 1.00 34.97 78 VAL A O 1
#

Radius of gyration: 14.37 Å; chains: 1; bounding box: 46×25×30 Å